Protein AF-A0A7R9F4H8-F1 (afdb_monomer_lite)

Organism: NCBI:txid61472

Structure (mmCIF, N/CA/C/O backbone):
data_AF-A0A7R9F4H8-F1
#
_entry.id   AF-A0A7R9F4H8-F1
#
loop_
_atom_site.group_PDB
_atom_site.id
_atom_site.type_symbol
_atom_site.label_atom_id
_atom_site.label_alt_id
_atom_site.label_comp_id
_atom_site.label_asym_id
_atom_site.label_entity_id
_atom_site.label_seq_id
_atom_site.pdbx_PDB_ins_code
_atom_site.Cartn_x
_atom_site.Cartn_y
_atom_site.Cartn_z
_atom_site.occupancy
_atom_site.B_iso_or_equiv
_atom_site.auth_seq_id
_atom_site.auth_comp_id
_atom_site.auth_asym_id
_atom_site.auth_atom_id
_atom_site.pdbx_PDB_model_num
ATOM 1 N N . MET A 1 1 ? 21.888 -6.275 -15.743 1.00 49.16 1 MET A N 1
ATOM 2 C CA . MET A 1 1 ? 20.485 -6.693 -15.940 1.00 49.16 1 MET A CA 1
ATOM 3 C C . MET A 1 1 ? 19.748 -6.383 -14.652 1.00 49.16 1 MET A C 1
ATOM 5 O O . MET A 1 1 ? 20.279 -6.726 -13.603 1.00 49.16 1 MET A O 1
ATOM 9 N N . ALA A 1 2 ? 18.628 -5.663 -14.698 1.00 74.81 2 ALA A N 1
ATOM 10 C CA . ALA A 1 2 ? 17.817 -5.463 -13.500 1.00 74.81 2 ALA A CA 1
ATOM 11 C C . ALA A 1 2 ? 17.146 -6.801 -13.159 1.00 74.81 2 ALA A C 1
ATOM 13 O O . ALA A 1 2 ? 16.464 -7.370 -14.009 1.00 74.81 2 ALA A O 1
ATOM 14 N N . ALA A 1 3 ? 17.412 -7.332 -11.968 1.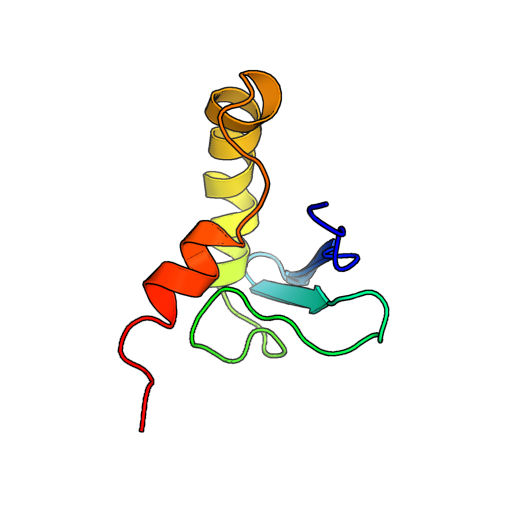00 82.31 3 ALA A N 1
ATOM 15 C CA . ALA A 1 3 ? 16.761 -8.536 -11.472 1.00 82.31 3 ALA A CA 1
ATOM 16 C C . ALA A 1 3 ? 15.552 -8.120 -10.631 1.00 82.31 3 ALA A C 1
ATOM 18 O O . ALA A 1 3 ? 15.662 -7.227 -9.792 1.00 82.31 3 ALA A O 1
ATOM 19 N N . TYR A 1 4 ? 14.408 -8.750 -10.880 1.00 84.12 4 TYR A N 1
ATOM 20 C CA . TYR A 1 4 ? 13.220 -8.566 -10.059 1.00 84.12 4 TYR A CA 1
ATOM 21 C C . TYR A 1 4 ? 13.408 -9.297 -8.726 1.00 84.12 4 TYR A C 1
ATOM 23 O O . TYR A 1 4 ? 13.762 -10.475 -8.703 1.00 84.12 4 TYR A O 1
ATOM 31 N N . ASP A 1 5 ? 13.183 -8.584 -7.628 1.00 83.88 5 ASP A N 1
ATOM 32 C CA . ASP A 1 5 ? 13.371 -9.043 -6.248 1.00 83.88 5 ASP A CA 1
ATOM 33 C C . ASP A 1 5 ? 12.212 -9.915 -5.729 1.00 83.88 5 ASP A C 1
ATOM 35 O O . ASP A 1 5 ? 12.295 -10.469 -4.633 1.00 83.88 5 ASP A O 1
ATOM 39 N N . GLY A 1 6 ? 11.146 -10.081 -6.518 1.00 88.75 6 GLY A N 1
ATOM 40 C CA . GLY A 1 6 ? 9.955 -10.818 -6.097 1.00 88.75 6 GLY A CA 1
ATOM 41 C C . GLY A 1 6 ? 8.996 -9.987 -5.259 1.00 88.75 6 GLY A C 1
ATOM 42 O O . GLY A 1 6 ? 8.165 -10.564 -4.564 1.00 88.75 6 GLY A O 1
ATOM 43 N N . TYR A 1 7 ? 9.115 -8.655 -5.296 1.00 90.44 7 TYR A N 1
ATOM 44 C CA . TYR A 1 7 ? 8.265 -7.775 -4.508 1.00 90.44 7 TYR A CA 1
ATOM 45 C C . TYR A 1 7 ? 6.776 -8.039 -4.751 1.00 90.44 7 TYR A C 1
ATOM 47 O O . TYR A 1 7 ? 6.271 -7.891 -5.867 1.00 90.44 7 TYR A O 1
ATOM 55 N N . THR A 1 8 ? 6.062 -8.336 -3.674 1.00 90.00 8 THR A N 1
ATOM 56 C CA . THR A 1 8 ? 4.609 -8.456 -3.657 1.00 90.00 8 THR A CA 1
ATOM 57 C C . THR A 1 8 ? 4.039 -7.812 -2.398 1.00 90.00 8 THR A C 1
ATOM 59 O O . THR A 1 8 ? 4.719 -7.681 -1.376 1.00 90.00 8 THR A O 1
ATOM 62 N N . SER A 1 9 ? 2.777 -7.392 -2.475 1.00 90.75 9 SER A N 1
ATOM 63 C CA . SER A 1 9 ? 2.048 -6.838 -1.340 1.00 90.75 9 SER A CA 1
ATOM 64 C C . SER A 1 9 ? 0.663 -7.456 -1.190 1.00 90.75 9 SER A C 1
ATOM 66 O O . SER A 1 9 ? -0.029 -7.760 -2.161 1.00 90.75 9 SER A O 1
ATOM 68 N N . CYS A 1 10 ? 0.254 -7.640 0.062 1.00 91.31 10 CYS A N 1
ATOM 69 C CA . CYS A 1 10 ? -1.050 -8.141 0.456 1.00 91.31 10 CYS A CA 1
ATOM 70 C C . CYS A 1 10 ? -1.654 -7.211 1.523 1.00 91.31 10 CYS A C 1
ATOM 72 O O . CYS A 1 10 ? -1.280 -7.280 2.698 1.00 91.31 10 CYS A O 1
ATOM 74 N N . PRO A 1 11 ? -2.582 -6.315 1.141 1.00 90.31 11 PRO A N 1
ATOM 75 C CA . PRO A 1 11 ? -3.327 -5.508 2.097 1.00 90.31 11 PRO A CA 1
ATOM 76 C C . PRO A 1 11 ? -4.428 -6.352 2.758 1.00 90.31 11 PRO A C 1
ATOM 78 O O . PRO A 1 11 ? -5.521 -6.532 2.216 1.00 90.31 11 PRO A O 1
ATOM 81 N N . LEU A 1 12 ? -4.134 -6.870 3.947 1.00 92.31 12 LEU A N 1
ATOM 82 C CA . LEU A 1 12 ? -5.033 -7.674 4.767 1.00 92.31 12 LEU A CA 1
ATOM 83 C C . LEU A 1 12 ? -5.999 -6.759 5.526 1.00 92.31 12 LEU A C 1
ATOM 85 O O . LEU A 1 12 ? -5.644 -6.161 6.542 1.00 92.31 12 LEU A O 1
ATOM 89 N N . VAL A 1 13 ? -7.233 -6.643 5.037 1.00 93.00 13 VAL A N 1
ATOM 90 C CA . VAL A 1 13 ? -8.291 -5.881 5.715 1.00 93.00 13 VAL A CA 1
ATOM 91 C C . VAL A 1 13 ? -8.759 -6.667 6.941 1.00 93.00 13 VAL A C 1
ATOM 93 O O . VAL A 1 13 ? -9.428 -7.687 6.809 1.00 93.00 13 VAL A O 1
ATOM 96 N N . THR A 1 14 ? -8.398 -6.193 8.133 1.00 92.06 14 THR A N 1
ATOM 97 C CA . THR A 1 14 ? -8.722 -6.842 9.416 1.00 92.06 14 THR A CA 1
ATOM 98 C C . THR A 1 14 ? -9.997 -6.294 10.058 1.00 92.06 14 THR A C 1
ATOM 100 O O . THR A 1 14 ? -10.557 -6.910 10.960 1.00 92.06 14 THR A O 1
ATOM 103 N N . GLY A 1 15 ? -10.499 -5.154 9.576 1.00 90.88 15 GLY A N 1
ATOM 104 C CA . GLY A 1 15 ? -11.773 -4.575 9.995 1.00 90.88 15 GLY A CA 1
ATOM 105 C C . GLY A 1 15 ? -12.233 -3.457 9.062 1.00 90.88 15 GLY A C 1
ATOM 106 O O . GLY A 1 15 ? -11.530 -3.097 8.121 1.00 90.88 15 GLY A O 1
ATOM 107 N N . ASN A 1 16 ? -13.392 -2.860 9.350 1.00 88.88 16 ASN A N 1
ATOM 108 C CA . ASN A 1 16 ? -14.026 -1.843 8.490 1.00 88.88 16 ASN A CA 1
ATOM 109 C C . ASN A 1 16 ? -13.151 -0.606 8.204 1.00 88.88 16 ASN A C 1
ATOM 111 O O . ASN A 1 16 ? -13.413 0.128 7.255 1.00 88.88 16 ASN A O 1
ATOM 115 N N . ASN A 1 17 ? -12.135 -0.359 9.034 1.00 92.44 17 ASN A N 1
ATOM 116 C CA . ASN A 1 17 ? -11.290 0.830 8.966 1.00 92.44 17 ASN A CA 1
ATOM 117 C C . ASN A 1 17 ? -9.812 0.476 9.189 1.00 92.44 17 ASN A C 1
ATOM 119 O O . ASN A 1 17 ? -9.013 1.360 9.481 1.00 92.44 17 ASN A O 1
ATOM 123 N N . LYS A 1 18 ? -9.454 -0.811 9.162 1.00 92.38 18 LYS A N 1
ATOM 124 C CA . LYS A 1 18 ? -8.133 -1.294 9.568 1.00 92.38 18 LYS A CA 1
ATOM 125 C C . LYS A 1 18 ? -7.577 -2.257 8.537 1.00 92.38 18 LYS A C 1
ATOM 127 O O . LYS A 1 18 ? -8.294 -3.106 8.007 1.00 92.38 18 LYS A O 1
ATOM 132 N N . CYS A 1 19 ? -6.291 -2.106 8.256 1.00 94.44 19 CYS A N 1
ATOM 133 C CA . CYS A 1 19 ? -5.566 -2.959 7.334 1.00 94.44 19 CYS A CA 1
ATOM 134 C C . CYS A 1 19 ? -4.158 -3.200 7.869 1.00 94.44 19 CYS A C 1
ATOM 136 O O . CYS A 1 19 ? -3.522 -2.276 8.378 1.00 94.44 19 CYS A O 1
ATOM 138 N N . ILE A 1 20 ? -3.678 -4.426 7.710 1.00 93.81 20 ILE A N 1
ATOM 139 C CA . ILE A 1 20 ? -2.266 -4.791 7.823 1.00 93.81 20 ILE A CA 1
ATOM 140 C C . ILE A 1 20 ? -1.728 -4.831 6.392 1.00 93.81 20 ILE A C 1
ATOM 142 O O . ILE A 1 20 ? -2.308 -5.505 5.542 1.00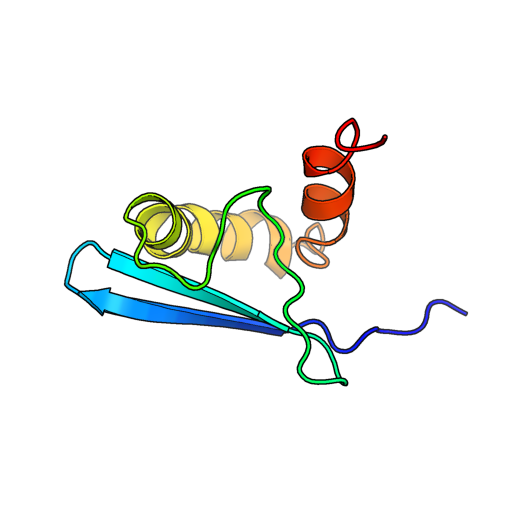 93.81 20 ILE A O 1
ATOM 146 N N . LEU A 1 21 ? -0.678 -4.070 6.089 1.00 93.44 21 LEU A N 1
ATOM 147 C CA . LEU A 1 21 ? -0.107 -4.017 4.739 1.00 93.44 21 LEU A CA 1
ATOM 148 C C . LEU A 1 21 ? 1.145 -4.889 4.699 1.00 93.44 21 LEU A C 1
ATOM 150 O O . LEU A 1 21 ? 2.248 -4.408 4.943 1.00 93.44 21 LEU A O 1
ATOM 154 N N . ALA A 1 22 ? 0.966 -6.175 4.405 1.00 92.62 22 ALA A N 1
ATOM 155 C CA . ALA A 1 22 ? 2.082 -7.102 4.298 1.00 92.62 22 ALA A CA 1
ATOM 156 C C . ALA A 1 22 ? 2.813 -6.882 2.969 1.00 92.62 22 ALA A C 1
ATOM 158 O O . ALA A 1 22 ? 2.205 -6.980 1.907 1.00 92.62 22 ALA A O 1
ATOM 159 N N . GLU A 1 23 ? 4.112 -6.608 3.020 1.00 92.38 23 GLU A N 1
ATOM 160 C CA . GLU A 1 23 ? 4.980 -6.481 1.847 1.00 92.38 23 GLU A CA 1
ATOM 161 C C . GLU A 1 23 ? 6.165 -7.420 2.013 1.00 92.38 23 GLU A C 1
ATOM 163 O O . GLU A 1 23 ? 6.778 -7.431 3.080 1.00 92.38 23 GLU A O 1
ATOM 168 N N . PHE A 1 24 ? 6.475 -8.219 0.994 1.00 92.50 24 PHE A N 1
ATOM 169 C CA . PHE A 1 24 ? 7.529 -9.227 1.079 1.00 92.50 24 PHE A CA 1
ATOM 170 C C . PHE A 1 24 ? 8.189 -9.514 -0.272 1.00 92.50 24 PHE A C 1
ATOM 172 O O . PHE A 1 24 ? 7.668 -9.154 -1.330 1.00 92.50 24 PHE A O 1
ATOM 179 N N . ASP A 1 25 ? 9.369 -10.126 -0.207 1.00 91.25 25 ASP A N 1
ATOM 180 C CA . ASP A 1 25 ? 10.201 -10.528 -1.343 1.00 91.25 25 ASP A CA 1
ATOM 181 C C . ASP A 1 25 ? 10.175 -12.056 -1.570 1.00 91.25 25 ASP A C 1
ATOM 183 O O . ASP A 1 25 ? 9.466 -12.800 -0.882 1.00 91.25 25 ASP A O 1
ATOM 187 N N . TYR A 1 26 ? 10.981 -12.558 -2.516 1.00 88.81 26 TYR A N 1
ATOM 188 C CA . TYR A 1 26 ? 11.125 -14.007 -2.740 1.00 88.81 26 TYR A CA 1
ATOM 189 C C . TYR A 1 26 ? 11.665 -14.787 -1.528 1.00 88.81 26 TYR A C 1
ATOM 191 O O . TYR A 1 26 ? 11.448 -15.996 -1.445 1.00 88.81 26 TYR A O 1
ATOM 199 N N . ASN A 1 27 ? 12.346 -14.128 -0.588 1.00 89.88 27 ASN A N 1
ATOM 200 C CA . ASN A 1 27 ? 12.887 -14.744 0.627 1.00 89.88 27 ASN A CA 1
ATOM 201 C C . ASN A 1 27 ? 11.878 -14.748 1.784 1.00 89.88 27 ASN A C 1
ATOM 203 O O . ASN A 1 27 ? 12.235 -15.109 2.911 1.00 89.88 27 ASN A O 1
ATOM 207 N N . LEU A 1 28 ? 10.632 -14.333 1.522 1.00 86.62 28 LEU A N 1
ATOM 208 C CA . LEU A 1 28 ? 9.569 -14.189 2.516 1.00 86.62 28 LEU A CA 1
ATOM 209 C C . LEU A 1 28 ? 9.954 -13.226 3.650 1.00 86.62 28 LEU A C 1
ATOM 211 O O . LEU A 1 28 ? 9.453 -13.351 4.768 1.00 86.62 28 LEU A O 1
ATOM 215 N N . GLN A 1 29 ? 10.858 -12.280 3.377 1.00 89.81 29 GLN A N 1
ATOM 216 C CA . GLN A 1 29 ? 11.255 -11.260 4.339 1.00 89.81 29 GLN A CA 1
ATOM 217 C C . GLN A 1 29 ? 10.387 -10.009 4.176 1.00 89.81 29 GLN A C 1
ATOM 219 O O . GLN A 1 29 ? 10.071 -9.636 3.042 1.00 89.81 29 GLN A O 1
ATOM 224 N N . PRO A 1 30 ? 10.013 -9.336 5.280 1.00 87.44 30 PRO A N 1
ATOM 225 C CA . PRO A 1 30 ? 9.288 -8.075 5.210 1.00 87.44 30 PRO A CA 1
ATOM 226 C C . PRO A 1 30 ? 10.066 -7.018 4.418 1.00 87.44 30 PRO A C 1
ATOM 228 O O . PRO A 1 30 ? 11.226 -6.734 4.718 1.00 87.44 30 PRO A O 1
ATOM 231 N N . LEU A 1 31 ? 9.412 -6.408 3.430 1.00 88.50 31 LEU A N 1
ATOM 232 C CA . LEU A 1 31 ? 9.979 -5.366 2.573 1.00 88.50 31 LEU A CA 1
ATOM 233 C C . LEU A 1 31 ? 9.086 -4.115 2.560 1.00 88.50 31 LEU A C 1
ATOM 235 O O . LEU A 1 31 ? 8.609 -3.668 1.513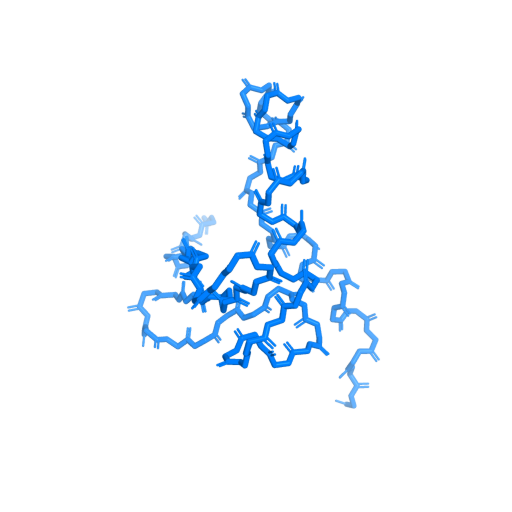 1.00 88.50 31 LEU A O 1
ATOM 239 N N . GLU A 1 32 ? 8.868 -3.574 3.759 1.00 89.94 32 GLU A N 1
ATOM 240 C CA . GLU A 1 32 ? 7.972 -2.448 4.041 1.00 89.94 32 GLU A CA 1
ATOM 241 C C . GLU A 1 32 ? 8.370 -1.171 3.282 1.00 89.94 32 GLU A C 1
ATOM 243 O O . GLU A 1 32 ? 9.527 -0.734 3.267 1.00 89.94 32 GLU A O 1
ATOM 248 N N . THR A 1 33 ? 7.388 -0.558 2.626 1.00 88.50 33 THR A N 1
ATOM 249 C CA . THR A 1 33 ? 7.537 0.690 1.877 1.00 88.50 33 THR A CA 1
ATOM 250 C C . THR A 1 33 ? 7.596 1.895 2.806 1.00 88.50 33 THR A C 1
ATOM 252 O O . THR A 1 33 ? 8.379 2.816 2.564 1.00 88.50 33 THR A O 1
ATOM 255 N N . PHE A 1 34 ? 6.779 1.910 3.858 1.00 87.50 34 PHE A N 1
ATOM 256 C CA . PHE A 1 34 ? 6.700 3.027 4.793 1.00 87.50 34 PHE A CA 1
ATOM 257 C C . PHE A 1 34 ? 7.657 2.829 5.979 1.00 87.50 34 PHE A C 1
ATOM 259 O O . PHE A 1 34 ? 7.906 1.698 6.386 1.00 87.50 34 PHE A O 1
ATOM 266 N N . PRO A 1 35 ? 8.173 3.911 6.590 1.00 86.19 35 PRO A N 1
ATOM 267 C CA . PRO A 1 35 ? 9.047 3.842 7.764 1.00 86.19 35 PRO A CA 1
ATOM 268 C C . PRO A 1 35 ? 8.240 3.635 9.061 1.00 86.19 35 PRO A C 1
ATOM 270 O O . PRO A 1 35 ? 8.438 4.317 10.065 1.00 86.19 35 PRO A O 1
ATOM 273 N N . MET A 1 36 ? 7.264 2.733 9.027 1.00 86.00 36 MET A N 1
ATOM 274 C CA . MET A 1 36 ? 6.385 2.380 10.139 1.00 86.00 36 MET A CA 1
ATOM 275 C C . MET A 1 36 ? 6.106 0.885 10.075 1.00 86.00 36 MET A C 1
ATOM 277 O O . MET A 1 36 ? 5.993 0.351 8.982 1.00 86.00 36 MET A O 1
ATOM 281 N N . ASN A 1 37 ? 5.931 0.237 11.228 1.00 87.81 37 ASN A N 1
ATOM 282 C CA . ASN A 1 37 ? 5.597 -1.186 11.269 1.00 87.81 37 ASN A CA 1
ATOM 283 C C . ASN A 1 37 ? 4.257 -1.427 10.549 1.00 87.81 37 ASN A C 1
ATOM 285 O O . ASN A 1 37 ? 3.214 -0.945 10.998 1.00 87.81 37 ASN A O 1
ATOM 289 N N . GLN A 1 38 ? 4.286 -2.147 9.430 1.00 87.38 38 GLN A N 1
ATOM 290 C CA . GLN A 1 38 ? 3.107 -2.471 8.625 1.00 87.38 38 GLN A CA 1
ATOM 291 C C . GLN A 1 38 ? 2.478 -3.813 9.014 1.00 87.38 38 GLN A C 1
ATOM 293 O O . GLN A 1 38 ? 1.383 -4.129 8.543 1.00 87.38 38 GLN A O 1
ATOM 298 N N . GLY A 1 39 ? 3.133 -4.572 9.899 1.00 89.19 39 GLY A N 1
ATOM 299 C CA . GLY A 1 39 ? 2.612 -5.782 10.537 1.00 89.19 39 GLY A CA 1
ATOM 300 C C . GLY A 1 39 ? 1.573 -5.519 11.632 1.00 89.19 39 GLY A C 1
ATOM 301 O O . GLY A 1 39 ? 0.933 -6.459 12.103 1.00 89.19 39 GLY A O 1
ATOM 302 N N . VAL A 1 40 ? 1.373 -4.261 12.036 1.00 90.69 40 VAL A N 1
ATOM 303 C CA . VAL A 1 40 ? 0.296 -3.862 12.953 1.00 90.69 40 VAL A CA 1
ATOM 304 C C . VAL A 1 40 ? -0.888 -3.272 12.197 1.00 90.69 40 VAL A C 1
ATOM 306 O O . VAL A 1 40 ? -0.750 -2.692 11.120 1.00 90.69 40 VAL A O 1
ATOM 309 N N . GLU A 1 41 ? -2.078 -3.400 12.779 1.00 92.06 41 GLU A N 1
ATOM 310 C CA . GLU A 1 41 ? -3.280 -2.817 12.195 1.00 92.06 41 GLU A CA 1
ATOM 311 C C . GLU A 1 41 ? -3.161 -1.293 12.097 1.00 92.06 41 GLU A C 1
ATOM 313 O O . GLU A 1 41 ? -2.937 -0.607 13.097 1.00 92.06 41 GLU A O 1
ATOM 318 N N . SER A 1 42 ? -3.386 -0.749 10.903 1.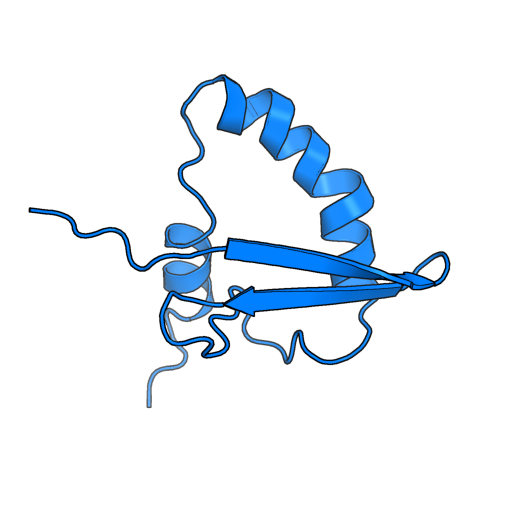00 92.00 42 SER A N 1
ATOM 319 C CA . SER A 1 42 ? -3.332 0.690 10.682 1.00 92.00 42 SER A CA 1
ATOM 320 C C . SER A 1 42 ? -4.505 1.187 9.846 1.00 92.00 42 SER A C 1
ATOM 322 O O . SER A 1 42 ? -4.813 0.672 8.767 1.00 92.00 42 SER A O 1
ATOM 324 N N . THR A 1 43 ? -5.140 2.253 10.332 1.00 91.94 43 THR A N 1
ATOM 325 C CA . THR A 1 43 ? -6.158 2.996 9.581 1.00 91.94 43 THR A CA 1
ATOM 326 C C . THR A 1 43 ? -5.548 3.718 8.383 1.00 91.94 43 THR A C 1
ATOM 328 O O . THR A 1 43 ? -6.196 3.859 7.350 1.00 91.94 43 THR A O 1
ATOM 331 N N . LEU A 1 44 ? -4.281 4.138 8.478 1.00 91.56 44 LEU A N 1
ATOM 332 C CA . LEU A 1 44 ? -3.581 4.780 7.365 1.00 91.56 44 LEU A CA 1
ATOM 333 C C . LEU A 1 44 ? -3.413 3.805 6.195 1.00 91.56 44 LEU A C 1
ATOM 335 O O . LEU A 1 44 ? -3.709 4.159 5.056 1.00 91.56 44 LEU A O 1
ATOM 339 N N . MET A 1 45 ? -3.012 2.563 6.488 1.00 92.50 45 MET A N 1
ATOM 340 C CA . MET A 1 45 ? -2.877 1.507 5.478 1.00 92.50 45 MET A CA 1
ATOM 341 C C . MET A 1 45 ? -4.229 1.150 4.854 1.00 92.50 45 MET A C 1
ATOM 343 O O . MET A 1 45 ? -4.321 0.930 3.647 1.00 92.50 45 MET A O 1
ATOM 347 N N . TYR A 1 46 ? -5.301 1.164 5.653 1.00 93.81 46 TYR A N 1
ATOM 348 C CA . TYR A 1 46 ? -6.654 0.976 5.136 1.00 93.81 46 TYR A CA 1
ATOM 349 C C . TYR A 1 46 ? -7.047 2.090 4.162 1.00 93.81 46 TYR A C 1
ATOM 351 O O . TYR A 1 46 ? -7.502 1.803 3.057 1.00 93.81 46 TYR A O 1
ATOM 359 N N . THR A 1 47 ? -6.827 3.355 4.526 1.00 92.88 47 THR A N 1
ATOM 360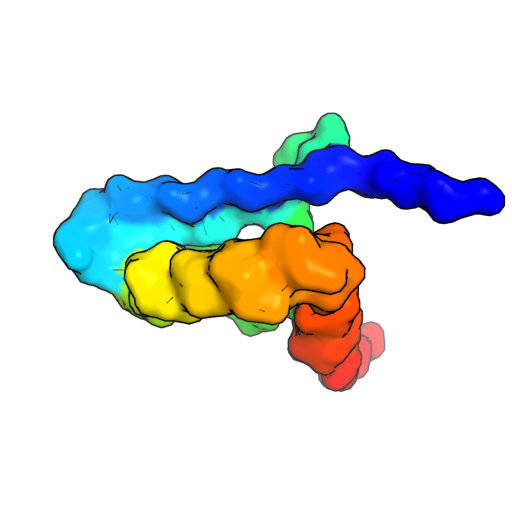 C CA . THR A 1 47 ? -7.129 4.505 3.661 1.00 92.88 47 THR A CA 1
ATOM 361 C C . THR A 1 47 ? -6.307 4.476 2.375 1.00 92.88 47 THR A C 1
ATOM 363 O O . THR A 1 47 ? -6.857 4.740 1.304 1.00 92.88 47 THR A O 1
ATOM 366 N N . LEU A 1 48 ? -5.026 4.100 2.460 1.00 92.00 48 LEU A N 1
ATOM 367 C CA . LEU A 1 48 ? -4.159 3.902 1.300 1.00 92.00 48 LEU A CA 1
ATOM 368 C C . LEU A 1 48 ? -4.768 2.871 0.343 1.00 92.00 48 LEU A C 1
ATOM 370 O O . LEU A 1 48 ? -4.961 3.161 -0.835 1.00 92.00 48 LEU A O 1
ATOM 374 N N . LYS A 1 49 ? -5.141 1.694 0.854 1.00 91.81 49 LYS A N 1
ATOM 375 C CA . LYS A 1 49 ? -5.771 0.643 0.050 1.00 91.81 49 LYS A CA 1
ATOM 376 C C . LYS A 1 49 ? -7.127 1.064 -0.510 1.00 91.81 49 LYS A C 1
ATOM 378 O O . LYS A 1 49 ? -7.448 0.730 -1.646 1.00 91.81 49 LYS A O 1
ATOM 383 N N . ALA A 1 50 ? -7.957 1.722 0.292 1.00 93.12 50 ALA A N 1
ATOM 384 C CA . ALA A 1 50 ? -9.345 2.002 -0.059 1.00 93.12 50 ALA A CA 1
ATOM 385 C C . ALA A 1 50 ? -9.484 3.149 -1.066 1.00 93.12 50 ALA A C 1
ATOM 387 O O . ALA A 1 50 ? -10.348 3.074 -1.934 1.00 93.12 50 ALA A O 1
ATOM 388 N N . HIS A 1 51 ? -8.640 4.180 -0.968 1.00 93.31 51 HIS A N 1
ATOM 389 C CA . HIS A 1 51 ? -8.799 5.412 -1.747 1.00 93.31 51 HIS A CA 1
ATOM 390 C C . HIS A 1 51 ? -7.611 5.713 -2.662 1.00 93.31 51 HIS A C 1
ATOM 392 O O . HIS A 1 51 ? -7.807 6.142 -3.793 1.00 93.31 51 HIS A O 1
ATOM 398 N N . VAL A 1 52 ? -6.376 5.478 -2.208 1.00 92.75 52 VAL A N 1
ATOM 399 C CA . VAL A 1 52 ? -5.176 5.881 -2.962 1.00 92.75 52 VAL A CA 1
ATOM 400 C C . VAL A 1 52 ? -4.807 4.846 -4.024 1.00 92.75 52 VAL A C 1
ATOM 402 O O . VAL A 1 52 ? -4.545 5.205 -5.170 1.00 92.75 52 VAL A O 1
ATOM 405 N N . MET A 1 53 ? -4.821 3.556 -3.676 1.00 92.88 53 MET A N 1
ATOM 406 C CA . MET A 1 53 ? -4.480 2.477 -4.609 1.00 92.88 53 MET A CA 1
ATOM 407 C C . MET A 1 53 ? -5.381 2.436 -5.856 1.00 92.88 53 MET A C 1
ATOM 409 O O . MET A 1 53 ? -4.827 2.273 -6.940 1.00 92.88 53 MET A O 1
ATOM 413 N N . PRO A 1 54 ? -6.716 2.629 -5.776 1.00 93.81 54 PRO A N 1
ATOM 414 C CA . PRO A 1 54 ? -7.558 2.703 -6.971 1.00 93.81 54 PRO A CA 1
ATOM 415 C C . PRO A 1 54 ? -7.166 3.849 -7.911 1.00 93.81 54 PRO A C 1
ATOM 417 O O . PRO A 1 54 ? -7.067 3.644 -9.117 1.00 93.81 54 PRO A O 1
ATOM 420 N N . GLU A 1 55 ? -6.884 5.039 -7.379 1.00 93.75 55 GLU A N 1
ATOM 421 C CA . GLU A 1 55 ? -6.467 6.183 -8.199 1.00 93.75 55 GLU A CA 1
ATOM 422 C C . GLU A 1 55 ? -5.111 5.933 -8.868 1.00 93.75 55 GLU A C 1
ATOM 424 O O . GLU A 1 55 ? -4.961 6.182 -10.065 1.00 93.75 55 GLU A O 1
ATOM 429 N N . ILE A 1 56 ? -4.138 5.381 -8.131 1.00 92.69 56 ILE A N 1
ATOM 430 C CA . ILE A 1 56 ? -2.837 4.980 -8.692 1.00 92.69 56 ILE A CA 1
ATOM 431 C C . ILE A 1 56 ? -3.027 3.916 -9.774 1.00 92.69 56 ILE A C 1
ATOM 433 O O . ILE A 1 56 ? -2.400 4.001 -10.829 1.00 92.69 56 ILE A O 1
ATOM 437 N N . TYR A 1 57 ? -3.906 2.939 -9.545 1.00 91.62 57 TYR A N 1
ATOM 438 C CA . TYR A 1 57 ? -4.187 1.879 -10.505 1.00 91.62 57 TYR A CA 1
ATOM 439 C C . TYR A 1 57 ? -4.670 2.458 -11.841 1.00 91.62 57 TYR A C 1
ATOM 441 O O . TYR A 1 57 ? -4.033 2.249 -12.874 1.00 91.62 57 TYR A O 1
ATOM 449 N N . TRP A 1 58 ? -5.739 3.258 -11.818 1.00 93.56 58 TRP A N 1
ATOM 450 C CA . TRP A 1 58 ? -6.337 3.794 -13.042 1.00 93.56 58 TRP A CA 1
ATOM 451 C C . TRP A 1 58 ? -5.479 4.871 -13.714 1.00 93.56 58 TRP A C 1
ATOM 453 O O . TRP A 1 58 ? -5.413 4.920 -14.940 1.00 93.56 58 TRP A O 1
ATOM 463 N N . ARG A 1 59 ? -4.823 5.745 -12.940 1.00 93.12 59 ARG A N 1
ATOM 464 C CA . ARG A 1 59 ? -4.115 6.917 -13.485 1.00 93.12 59 ARG A CA 1
ATOM 465 C C . ARG A 1 59 ? -2.640 6.684 -13.771 1.00 93.12 59 ARG A C 1
ATOM 467 O O . ARG A 1 59 ? -2.098 7.374 -14.630 1.00 93.12 59 ARG A O 1
ATOM 474 N N . ALA A 1 60 ? -1.982 5.769 -13.067 1.00 92.88 60 ALA A N 1
ATOM 475 C CA . ALA A 1 60 ? -0.543 5.557 -13.197 1.00 92.88 60 ALA A CA 1
ATOM 476 C C . ALA A 1 60 ? -0.213 4.142 -13.676 1.00 92.88 60 ALA A C 1
ATOM 478 O O . ALA A 1 60 ? 0.483 4.005 -14.677 1.00 92.88 60 ALA A O 1
ATOM 479 N N . MET A 1 61 ? -0.746 3.100 -13.028 1.00 92.00 61 MET A N 1
ATOM 480 C CA . MET A 1 61 ? -0.410 1.707 -13.354 1.00 92.00 61 MET A CA 1
ATOM 481 C C . MET A 1 61 ? -0.849 1.316 -14.761 1.00 92.00 61 MET A C 1
ATOM 483 O O . MET A 1 61 ? -0.025 0.847 -15.539 1.00 92.00 61 MET A O 1
ATOM 487 N N . LEU A 1 62 ? -2.104 1.577 -15.128 1.00 92.50 62 LEU A N 1
ATOM 488 C CA . LEU A 1 62 ? -2.588 1.278 -16.481 1.00 92.50 62 LEU A CA 1
ATOM 489 C C . LEU A 1 62 ? -1.931 2.139 -17.569 1.00 92.50 62 LEU A C 1
ATOM 491 O O . LEU A 1 62 ? -1.865 1.722 -18.720 1.00 92.50 62 LEU A O 1
ATOM 495 N N . ASN A 1 63 ? -1.410 3.309 -17.198 1.00 93.06 63 ASN A N 1
ATOM 496 C CA . ASN A 1 63 ? -0.714 4.217 -18.109 1.00 93.06 63 ASN A CA 1
ATOM 497 C C . ASN A 1 63 ? 0.805 3.961 -18.174 1.00 93.06 63 ASN A C 1
ATOM 499 O O . ASN A 1 63 ? 1.512 4.692 -18.860 1.00 93.06 63 ASN A O 1
ATOM 503 N N . GLY A 1 64 ? 1.317 2.950 -17.460 1.00 91.25 64 GLY A N 1
ATOM 504 C CA . GLY A 1 64 ? 2.741 2.597 -17.445 1.00 91.25 64 GLY A CA 1
ATOM 505 C C . GLY A 1 64 ? 3.633 3.520 -16.605 1.00 91.25 64 GLY A C 1
ATOM 506 O O . GLY A 1 64 ? 4.850 3.401 -16.660 1.00 91.25 64 GLY A O 1
ATOM 507 N N . PHE A 1 65 ? 3.059 4.422 -15.805 1.00 89.56 65 PHE A N 1
ATOM 508 C CA . PHE A 1 65 ? 3.800 5.337 -14.925 1.00 89.56 65 PHE A CA 1
ATOM 509 C C . PHE A 1 65 ? 4.033 4.776 -13.511 1.00 89.56 65 PHE A C 1
ATOM 511 O O . PHE A 1 65 ? 4.524 5.493 -12.640 1.00 89.56 65 PHE A O 1
ATOM 518 N N . TRP A 1 66 ? 3.663 3.517 -13.251 1.00 89.31 66 TRP A N 1
ATOM 519 C CA . TRP A 1 66 ? 3.821 2.880 -11.943 1.00 89.31 66 TRP A CA 1
ATOM 520 C C . TRP A 1 66 ? 4.417 1.475 -12.059 1.00 89.31 66 TRP A C 1
ATOM 522 O O . TRP A 1 66 ? 3.764 0.554 -12.543 1.00 89.31 66 TRP A O 1
ATOM 532 N N . GLU A 1 67 ? 5.636 1.310 -11.542 1.00 85.31 67 GLU A N 1
ATOM 533 C CA . GLU A 1 67 ? 6.383 0.039 -11.515 1.00 85.31 67 GLU A CA 1
ATOM 534 C C . GLU A 1 67 ? 6.434 -0.591 -10.107 1.00 85.31 67 GLU A C 1
ATOM 536 O O . GLU A 1 67 ? 7.181 -1.532 -9.851 1.00 85.31 67 GLU A O 1
ATOM 541 N N . GLY A 1 68 ? 5.639 -0.063 -9.172 1.00 86.62 68 GLY A N 1
ATOM 542 C CA . GLY A 1 68 ? 5.629 -0.468 -7.768 1.00 86.62 68 GLY A CA 1
ATOM 543 C C . GLY A 1 68 ? 6.257 0.571 -6.831 1.00 86.62 68 GLY A C 1
ATOM 544 O O . GLY A 1 68 ? 6.774 1.602 -7.266 1.00 86.62 68 GLY A O 1
ATOM 545 N N . PRO A 1 69 ? 6.230 0.318 -5.514 1.00 87.62 69 PRO A N 1
ATOM 546 C CA . PRO A 1 69 ? 6.624 1.302 -4.516 1.00 87.62 69 PRO A CA 1
ATOM 547 C C . PRO A 1 69 ? 8.131 1.345 -4.249 1.00 87.62 69 PRO A C 1
ATOM 549 O O . PRO A 1 69 ? 8.559 2.006 -3.311 1.00 87.62 69 PRO A O 1
ATOM 552 N N . SER A 1 70 ? 8.966 0.684 -5.055 1.00 84.00 70 SER A N 1
ATOM 553 C CA . SER A 1 70 ? 10.423 0.650 -4.856 1.00 84.00 70 SER A CA 1
ATOM 554 C C . SER A 1 70 ? 11.056 2.051 -4.838 1.00 84.00 70 SER A C 1
ATOM 556 O O . SER A 1 70 ? 11.959 2.311 -4.040 1.00 84.00 70 SER A O 1
ATOM 558 N N . LEU A 1 71 ? 10.549 2.974 -5.665 1.00 83.88 71 LEU A N 1
ATOM 559 C CA . LEU A 1 71 ? 10.939 4.388 -5.667 1.00 83.88 71 LEU A CA 1
ATOM 560 C C . LEU A 1 71 ? 10.465 5.109 -4.401 1.00 83.88 71 LEU A C 1
ATOM 562 O O . LEU A 1 71 ? 11.257 5.797 -3.759 1.00 83.88 71 LEU A O 1
ATOM 566 N N . CYS A 1 72 ? 9.201 4.915 -4.010 1.00 85.62 72 CYS A N 1
ATOM 567 C CA . CYS A 1 72 ? 8.641 5.490 -2.786 1.00 85.62 72 CYS A CA 1
ATOM 568 C C . CYS A 1 72 ? 9.394 5.005 -1.545 1.00 85.62 72 CYS A C 1
ATOM 570 O O . CYS A 1 72 ? 9.771 5.818 -0.714 1.00 85.62 72 CYS A O 1
ATOM 572 N N . ARG A 1 73 ? 9.695 3.707 -1.459 1.00 87.25 73 ARG A N 1
ATOM 573 C CA . ARG A 1 73 ? 10.492 3.099 -0.392 1.00 87.25 73 ARG A CA 1
ATOM 574 C C . ARG A 1 73 ? 11.873 3.743 -0.319 1.00 87.25 73 ARG A C 1
ATOM 576 O O . ARG A 1 73 ? 12.264 4.230 0.732 1.00 87.25 73 ARG A O 1
ATOM 583 N N . LYS A 1 74 ? 12.594 3.845 -1.441 1.00 85.31 74 LYS A N 1
ATOM 584 C CA . LYS A 1 74 ? 13.902 4.523 -1.463 1.00 85.31 74 LYS A CA 1
ATOM 585 C C . LYS A 1 74 ? 13.816 5.969 -0.986 1.00 85.31 74 LYS A C 1
ATOM 587 O O . LYS A 1 74 ? 14.685 6.378 -0.234 1.00 85.31 74 LYS A O 1
ATOM 592 N N . ALA A 1 75 ? 12.794 6.716 -1.402 1.00 87.00 75 ALA A N 1
ATOM 593 C CA . ALA A 1 75 ? 12.606 8.111 -1.010 1.00 87.00 75 ALA A CA 1
ATOM 594 C C . ALA A 1 75 ? 12.219 8.272 0.470 1.00 87.00 75 ALA A C 1
ATOM 596 O O . ALA A 1 75 ? 12.751 9.143 1.145 1.00 87.00 75 ALA A O 1
ATOM 597 N N . LEU A 1 76 ? 11.322 7.429 0.985 1.00 84.56 76 LEU A N 1
ATOM 598 C CA . LEU A 1 76 ? 10.844 7.483 2.371 1.00 84.56 76 LEU A CA 1
ATOM 599 C C . LEU A 1 76 ? 11.896 7.008 3.377 1.00 84.56 76 LEU A C 1
ATOM 601 O O . LEU A 1 76 ? 11.917 7.480 4.509 1.00 84.56 76 LEU A O 1
ATOM 605 N N . HIS A 1 77 ? 12.782 6.107 2.955 1.00 81.00 77 HIS A N 1
ATOM 606 C CA . HIS A 1 77 ? 13.936 5.671 3.741 1.00 81.00 77 HIS A CA 1
ATOM 607 C C . HIS A 1 77 ? 15.185 6.539 3.487 1.00 81.00 77 HIS A C 1
ATOM 609 O O . HIS A 1 77 ? 16.210 6.359 4.152 1.00 81.00 77 HIS A O 1
ATOM 615 N N . LEU A 1 78 ? 15.120 7.513 2.565 1.00 77.62 78 LEU A N 1
ATOM 616 C CA . LEU A 1 78 ? 16.212 8.446 2.277 1.00 77.62 78 LEU A CA 1
ATOM 617 C C . LEU A 1 78 ? 16.375 9.414 3.458 1.00 77.62 78 LEU A C 1
ATOM 619 O O . LEU A 1 78 ? 15.643 10.391 3.589 1.00 77.62 78 LEU A O 1
ATOM 623 N N . GLY A 1 79 ? 17.333 9.125 4.338 1.00 67.69 79 GLY A N 1
ATOM 624 C CA . GLY A 1 79 ? 17.575 9.896 5.565 1.00 67.69 79 GLY A CA 1
ATOM 625 C C . GLY A 1 79 ? 17.408 9.096 6.858 1.00 67.69 79 GLY A C 1
ATOM 626 O O . GLY A 1 79 ? 17.783 9.589 7.915 1.00 67.69 79 GLY A O 1
ATOM 627 N N . MET A 1 80 ? 16.951 7.841 6.787 1.00 62.47 80 MET A N 1
ATOM 628 C CA . MET A 1 80 ? 17.009 6.878 7.903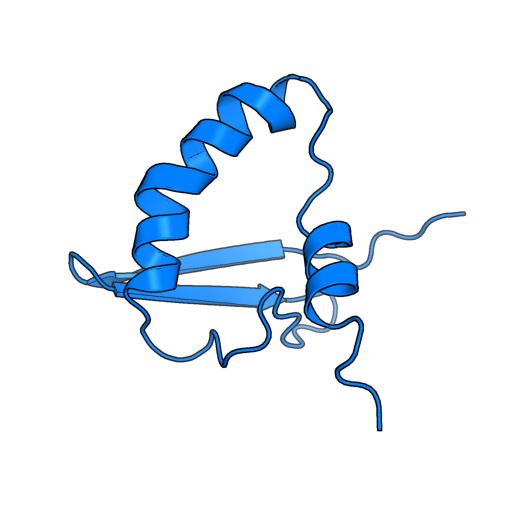 1.00 62.47 80 MET A CA 1
ATOM 629 C C . MET A 1 80 ? 18.375 6.179 8.029 1.00 62.47 80 MET A C 1
ATOM 631 O O . MET A 1 80 ? 18.499 5.150 8.691 1.00 62.47 80 MET A O 1
ATOM 635 N N . GLY A 1 81 ? 19.414 6.747 7.413 1.00 52.59 81 GLY A N 1
ATOM 636 C CA . GLY A 1 81 ? 20.794 6.317 7.602 1.00 52.59 81 GLY A CA 1
ATOM 637 C C . GLY A 1 81 ? 21.361 6.858 8.914 1.00 52.59 81 GLY A C 1
ATOM 638 O O . GLY A 1 81 ? 21.524 8.069 9.071 1.00 52.59 81 GLY A O 1
ATOM 639 N N . ARG A 1 82 ? 21.683 5.949 9.833 1.00 42.28 82 ARG A N 1
ATOM 640 C CA . ARG A 1 82 ? 22.939 6.033 10.583 1.00 42.28 82 ARG A CA 1
ATOM 641 C C . ARG A 1 82 ? 24.003 5.288 9.796 1.00 42.28 82 ARG A C 1
ATOM 643 O O . ARG A 1 82 ? 23.654 4.214 9.259 1.00 42.28 82 ARG A O 1
#

InterPro domains:
  IPR015904 Sulphide quinone-reductase [PTHR10632] (2-78)

Sequence (82 aa):
MAAYDGYTSCPLVTGNNKCILAEFDYNLQPLETFPMNQGVESTLMYTLKAHVMPEIYWRAMLNGFWEGPSLCRKALHLGMGR

Foldseek 3Di:
DDDDQQWDWDFDCPDPQWTQIAIAGPVRDGDDQAPDHSRDIDSVSSCCVPPVVVCCVVPAVVVPNDPDSPVSSCVNCVPVDD

Radius of gyration: 13.44 Å; chains: 1; bounding box: 37×25×31 Å

Secondary structure (DSSP, 8-state):
-PPP---EEEEEEEETTEEEEEEE-TT--B--SSSS-SSS-BHHHHHIIIIIHHHHIIIIITTT----THHHHHHHTTT---

pLDDT: mean 87.5, std 9.4, range [42.28, 94.44]